Protein AF-A0A6B1EWW5-F1 (afdb_monomer_lite)

Foldseek 3Di:
DEDEADLVCVVLCLDCPRPVCVVVVVCCPPVVYAYEYEPDPSVVVVCVVVVVVVVVVVCVVSVRYDYDYPVNVVVVVVVVVVD

Sequence (83 aa):
MCIIVDTNTFHKFKDPNNEDMEPVWTWLEKRGGKIAYSDTE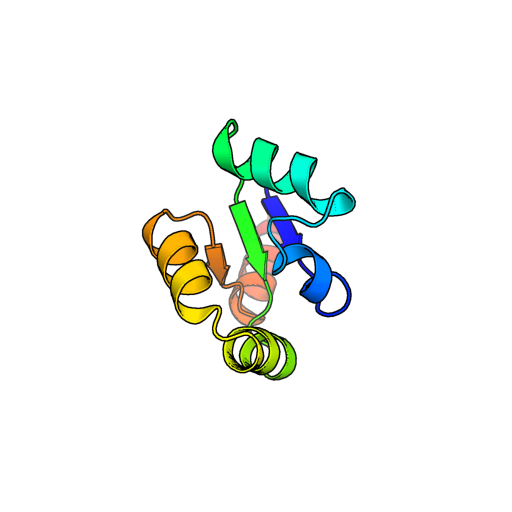KLEEEWNRGGMQNLRNRLRRTGKLKIVSPQDVEEKADELKKK

pLDDT: mean 80.43, std 5.39, range [58.06, 88.44]

Secondary structure (DSSP, 8-state):
-EEEPPTTTHHHHT-TT-TTTHHHHHHHHHS--EEEEE--HHHHHHHHHTTTHHHHHHHHHTT-EEEE-HHHHHHHHHHHHT-

Radius of gyration: 13.84 Å; chains: 1; bounding box: 32×29×37 Å

Structure (mmCIF, N/CA/C/O backbone):
data_AF-A0A6B1EWW5-F1
#
_entry.id   AF-A0A6B1EWW5-F1
#
loop_
_atom_site.group_PDB
_atom_site.id
_atom_site.type_symbol
_atom_site.label_atom_id
_atom_site.label_alt_id
_atom_site.label_comp_id
_atom_site.label_asym_id
_atom_site.label_entity_id
_atom_site.label_seq_id
_atom_site.pdbx_PDB_ins_code
_atom_site.Cartn_x
_atom_site.Cartn_y
_atom_site.Cartn_z
_atom_site.occupancy
_atom_site.B_iso_or_equiv
_atom_site.auth_seq_id
_atom_site.auth_comp_id
_atom_site.auth_asym_id
_atom_site.auth_atom_id
_atom_site.pdbx_PDB_model_num
ATOM 1 N N . MET A 1 1 ? -9.282 8.073 6.663 1.00 68.38 1 MET A N 1
ATOM 2 C CA . MET A 1 1 ? -9.565 7.249 5.468 1.00 68.38 1 MET A CA 1
ATOM 3 C C . MET A 1 1 ? -8.276 6.563 5.035 1.00 68.38 1 MET A C 1
ATOM 5 O O . MET A 1 1 ? -7.212 7.158 5.178 1.00 68.38 1 MET A O 1
ATOM 9 N N . CYS A 1 2 ? -8.369 5.318 4.582 1.00 77.38 2 CYS A N 1
ATOM 10 C CA . CYS A 1 2 ? -7.237 4.454 4.252 1.00 77.38 2 CYS A CA 1
ATOM 11 C C . CYS A 1 2 ? -7.522 3.770 2.913 1.00 77.38 2 CYS A C 1
ATOM 13 O O . CYS A 1 2 ? -8.676 3.423 2.670 1.00 77.38 2 CYS A O 1
ATOM 15 N N . ILE A 1 3 ? -6.503 3.572 2.082 1.00 81.25 3 ILE A N 1
ATOM 16 C CA . ILE A 1 3 ? -6.577 2.649 0.948 1.00 81.25 3 ILE A CA 1
ATOM 17 C C . ILE A 1 3 ? -5.947 1.321 1.349 1.00 81.25 3 ILE A C 1
ATOM 19 O O . ILE A 1 3 ? -4.945 1.299 2.066 1.00 81.25 3 ILE A O 1
ATOM 23 N N . ILE A 1 4 ? -6.540 0.227 0.888 1.00 80.56 4 ILE A N 1
ATOM 24 C CA . ILE A 1 4 ? -5.961 -1.109 1.001 1.00 80.56 4 ILE A CA 1
ATOM 25 C C . ILE A 1 4 ? -5.410 -1.441 -0.376 1.00 80.56 4 ILE A C 1
ATOM 27 O O . ILE A 1 4 ? -6.162 -1.433 -1.348 1.00 80.56 4 ILE A O 1
ATOM 31 N N . VAL A 1 5 ? -4.104 -1.677 -0.458 1.00 78.50 5 VAL A N 1
ATOM 32 C CA . VAL A 1 5 ? -3.467 -2.080 -1.713 1.00 78.50 5 VAL A CA 1
ATOM 33 C C . VAL A 1 5 ? -3.301 -3.590 -1.689 1.00 78.50 5 VAL A C 1
ATOM 35 O O . VAL A 1 5 ? -2.600 -4.133 -0.834 1.00 78.50 5 VAL A O 1
ATOM 38 N N . ASP A 1 6 ? -3.970 -4.265 -2.615 1.00 77.19 6 ASP A N 1
ATOM 39 C CA . ASP A 1 6 ? -3.826 -5.702 -2.812 1.00 77.19 6 ASP A CA 1
ATOM 40 C C . ASP A 1 6 ? -2.664 -6.013 -3.772 1.00 77.19 6 ASP A C 1
ATOM 42 O O . ASP A 1 6 ? -2.177 -5.153 -4.507 1.00 77.19 6 ASP A O 1
ATOM 46 N N . THR A 1 7 ? -2.214 -7.269 -3.788 1.00 74.44 7 THR A N 1
ATOM 47 C CA . THR A 1 7 ? -1.086 -7.700 -4.639 1.00 74.44 7 THR A CA 1
ATOM 48 C C . THR A 1 7 ? -1.315 -7.488 -6.143 1.00 74.44 7 THR A C 1
ATOM 50 O O . THR A 1 7 ? -0.354 -7.268 -6.876 1.00 74.44 7 THR A O 1
ATOM 53 N N . ASN A 1 8 ? -2.559 -7.539 -6.619 1.00 79.25 8 ASN A N 1
ATOM 54 C CA . ASN A 1 8 ? -2.912 -7.366 -8.026 1.00 79.25 8 ASN A CA 1
ATOM 55 C C . ASN A 1 8 ? -2.944 -5.890 -8.423 1.00 79.25 8 ASN A C 1
ATOM 57 O O . ASN A 1 8 ? -2.670 -5.584 -9.574 1.00 79.25 8 ASN A O 1
ATOM 61 N N . THR A 1 9 ? -3.249 -4.972 -7.507 1.00 78.44 9 THR A N 1
ATOM 62 C CA . THR A 1 9 ? -3.256 -3.520 -7.772 1.00 78.44 9 THR A CA 1
ATOM 63 C C . THR A 1 9 ? -1.934 -2.842 -7.418 1.00 78.44 9 THR A C 1
ATOM 65 O O . THR A 1 9 ? -1.639 -1.748 -7.906 1.00 78.44 9 THR A O 1
ATOM 68 N N . PHE A 1 10 ? -1.080 -3.526 -6.655 1.00 80.56 10 PHE A N 1
ATOM 69 C CA . PHE A 1 10 ? 0.218 -3.026 -6.217 1.00 80.56 10 PHE A CA 1
ATOM 70 C C . PHE A 1 10 ? 1.142 -2.606 -7.370 1.00 80.56 10 PHE A C 1
ATOM 72 O O . PHE A 1 10 ? 1.828 -1.588 -7.278 1.00 80.56 10 PHE A O 1
ATOM 79 N N . HIS A 1 11 ? 1.141 -3.349 -8.480 1.00 79.25 11 HIS A N 1
ATOM 80 C CA . HIS A 1 11 ? 1.989 -3.027 -9.630 1.00 79.25 11 HIS A CA 1
ATOM 81 C C . HIS A 1 11 ? 1.592 -1.716 -10.327 1.00 79.25 11 HIS A C 1
ATOM 83 O O . HIS A 1 11 ? 2.459 -1.047 -10.879 1.00 79.25 11 HIS A O 1
ATOM 89 N N . LYS A 1 12 ? 0.308 -1.340 -10.280 1.00 83.00 12 LYS A N 1
ATOM 90 C CA . LYS A 1 12 ? -0.161 -0.034 -10.754 1.00 83.00 12 LYS A CA 1
ATOM 91 C C . LYS A 1 12 ? 0.216 1.051 -9.759 1.00 83.00 12 LYS A C 1
ATOM 93 O O . LYS A 1 12 ? 0.711 2.098 -10.141 1.00 83.00 12 LYS A O 1
ATOM 98 N N . PHE A 1 13 ? 0.026 0.774 -8.468 1.00 82.56 13 PHE A N 1
ATOM 99 C CA . PHE A 1 13 ? 0.343 1.716 -7.398 1.00 82.56 13 PHE A CA 1
ATOM 100 C C . PHE A 1 13 ? 1.826 2.111 -7.377 1.00 82.56 13 PHE A C 1
ATOM 102 O O . PHE A 1 13 ? 2.154 3.277 -7.156 1.00 82.56 13 PHE A O 1
ATOM 109 N N . LYS A 1 14 ? 2.731 1.152 -7.612 1.00 75.50 14 LYS A N 1
ATOM 110 C CA . LYS A 1 14 ? 4.176 1.411 -7.640 1.00 75.50 14 LYS A CA 1
ATOM 111 C C . LYS A 1 14 ? 4.627 2.223 -8.853 1.00 75.50 14 LYS A C 1
ATOM 113 O O . LYS A 1 14 ? 5.772 2.650 -8.850 1.00 75.50 14 LYS A O 1
ATOM 118 N N . ASP A 1 15 ? 3.783 2.431 -9.858 1.00 77.44 15 ASP A N 1
ATOM 119 C CA . ASP A 1 15 ? 4.072 3.323 -10.975 1.00 77.44 15 ASP A CA 1
ATOM 120 C C . ASP A 1 15 ? 3.422 4.696 -10.715 1.00 77.44 15 ASP A C 1
ATOM 122 O O . ASP A 1 15 ? 2.202 4.832 -10.817 1.00 77.44 15 ASP A O 1
ATOM 126 N N . PRO A 1 16 ? 4.204 5.732 -10.357 1.00 69.19 16 PRO A N 1
ATOM 127 C CA . PRO A 1 16 ? 3.662 7.059 -10.072 1.00 69.19 16 PRO A CA 1
ATOM 128 C C . PRO A 1 16 ? 3.039 7.737 -11.297 1.00 69.19 16 PRO A C 1
ATOM 130 O O . PRO A 1 16 ? 2.274 8.679 -11.123 1.00 69.19 16 PRO A O 1
ATOM 133 N N . ASN A 1 17 ? 3.378 7.282 -12.508 1.00 76.19 17 ASN A N 1
ATOM 134 C CA . ASN A 1 17 ? 2.857 7.825 -13.763 1.00 76.19 17 ASN A CA 1
ATOM 135 C C . ASN A 1 17 ? 1.624 7.061 -14.258 1.00 76.19 17 ASN A C 1
ATOM 137 O O . ASN A 1 17 ? 1.125 7.333 -15.348 1.00 76.19 17 ASN A O 1
ATOM 141 N N . ASN A 1 18 ? 1.144 6.082 -13.492 1.00 84.88 18 ASN A N 1
ATOM 142 C CA . ASN A 1 18 ? -0.051 5.347 -13.845 1.00 84.88 18 ASN A CA 1
ATOM 143 C C . ASN A 1 18 ? -1.283 6.253 -13.689 1.00 84.88 18 ASN A C 1
ATOM 145 O O . ASN A 1 18 ? -1.628 6.645 -12.572 1.00 84.88 18 ASN A O 1
ATOM 149 N N . GLU A 1 19 ? -1.952 6.554 -14.803 1.00 85.94 19 GLU A N 1
ATOM 150 C CA . GLU A 1 19 ? -3.129 7.435 -14.845 1.00 85.94 19 GLU A CA 1
ATOM 151 C C . GLU A 1 19 ? -4.253 6.953 -13.908 1.00 85.94 19 GLU A C 1
ATOM 153 O O . GLU A 1 19 ? -4.889 7.768 -13.239 1.00 85.94 19 GLU A O 1
ATOM 158 N N . ASP A 1 20 ? -4.439 5.631 -13.755 1.00 84.44 20 ASP A N 1
ATOM 159 C CA . ASP A 1 20 ? -5.453 5.072 -12.844 1.00 84.44 20 ASP A CA 1
ATOM 160 C C . ASP A 1 20 ? -5.146 5.401 -11.367 1.00 84.44 20 ASP A C 1
ATOM 162 O O . ASP A 1 20 ? -6.047 5.419 -10.523 1.00 84.44 20 ASP A O 1
ATOM 166 N N . MET A 1 21 ? -3.872 5.628 -11.028 1.00 85.81 21 MET A N 1
ATOM 167 C CA . MET A 1 21 ? -3.402 5.835 -9.653 1.00 85.81 21 MET A CA 1
ATOM 168 C C . MET A 1 21 ? -3.117 7.302 -9.327 1.00 85.81 21 MET A C 1
ATOM 170 O O . MET A 1 21 ? -2.977 7.640 -8.149 1.00 85.81 21 MET A O 1
ATOM 174 N N . GLU A 1 22 ? -3.090 8.195 -10.315 1.00 85.19 22 GLU A N 1
ATOM 175 C CA . GLU A 1 22 ? -2.902 9.636 -10.111 1.00 85.19 22 GLU A CA 1
ATOM 176 C C . GLU A 1 22 ? -3.920 10.243 -9.115 1.00 85.19 22 GLU A C 1
ATOM 178 O O . GLU A 1 22 ? -3.505 10.978 -8.203 1.00 85.19 22 GLU A O 1
ATOM 183 N N . PRO A 1 23 ? -5.231 9.905 -9.162 1.00 86.06 23 PRO A N 1
ATOM 184 C CA . PRO A 1 23 ? -6.192 10.411 -8.181 1.00 86.06 23 PRO A CA 1
ATOM 185 C C . PRO A 1 23 ? -5.900 9.904 -6.765 1.00 86.06 23 PRO A C 1
ATOM 187 O O . PRO A 1 23 ? -6.074 10.635 -5.785 1.00 86.06 23 PRO A O 1
ATOM 190 N N . VAL A 1 24 ? -5.424 8.660 -6.651 1.00 84.75 24 VAL A N 1
ATOM 191 C CA . VAL A 1 24 ? -5.065 8.024 -5.378 1.00 84.75 24 VAL A CA 1
ATOM 192 C C . VAL A 1 24 ? -3.850 8.719 -4.770 1.00 84.75 24 VAL A C 1
ATOM 194 O O . VAL A 1 24 ? -3.884 9.101 -3.598 1.00 84.75 24 VAL A O 1
ATOM 197 N N . TRP A 1 25 ? -2.805 8.956 -5.565 1.00 83.88 25 TRP A N 1
ATOM 198 C CA . TRP A 1 25 ? -1.615 9.701 -5.150 1.00 83.88 25 TRP A CA 1
ATOM 199 C C . TRP A 1 25 ? -1.950 11.136 -4.738 1.00 83.88 25 TRP A C 1
ATOM 201 O O . TRP A 1 25 ? -1.589 11.564 -3.638 1.00 83.88 25 TRP A O 1
ATOM 211 N N . THR A 1 26 ? -2.738 11.842 -5.551 1.00 85.81 26 THR A N 1
ATOM 212 C CA . THR A 1 26 ? -3.222 13.196 -5.243 1.00 85.81 26 THR A CA 1
ATOM 213 C C . THR A 1 26 ? -3.977 13.235 -3.916 1.00 85.81 26 THR A C 1
ATOM 215 O O . THR A 1 26 ? -3.791 14.142 -3.098 1.00 85.81 26 THR A O 1
ATOM 218 N N . TRP A 1 27 ? -4.828 12.241 -3.669 1.00 86.00 27 TRP A N 1
ATOM 219 C CA . TRP A 1 27 ? -5.574 12.126 -2.425 1.00 86.00 27 TRP A CA 1
ATOM 220 C C . TRP A 1 27 ? -4.664 11.826 -1.221 1.00 86.00 27 TRP A C 1
ATOM 222 O O . TRP A 1 27 ? -4.783 12.490 -0.185 1.00 86.00 27 TRP A O 1
ATOM 232 N N . LEU A 1 28 ? -3.709 10.896 -1.356 1.00 84.75 28 LEU A N 1
ATOM 233 C CA . LEU A 1 28 ? -2.703 10.594 -0.328 1.00 84.75 28 LEU A CA 1
ATOM 234 C C . LEU A 1 28 ? -1.895 11.837 0.061 1.00 84.75 28 LEU A C 1
ATOM 236 O O . LEU A 1 28 ? -1.520 12.001 1.225 1.00 84.75 28 LEU A O 1
ATOM 240 N N . GLU A 1 29 ? -1.596 12.716 -0.893 1.00 82.75 29 GLU A N 1
ATOM 241 C CA . GLU A 1 29 ? -0.861 13.960 -0.665 1.00 82.75 29 GLU A CA 1
ATOM 242 C C . GLU A 1 29 ? -1.709 15.055 -0.031 1.00 82.75 29 GLU A C 1
ATOM 244 O O . GLU A 1 29 ? -1.340 15.564 1.027 1.00 82.75 29 GLU A O 1
ATOM 249 N N . LYS A 1 30 ? -2.862 15.380 -0.620 1.00 84.88 30 LYS A N 1
ATOM 250 C CA . LYS A 1 30 ? -3.658 16.549 -0.220 1.00 84.88 30 LYS A CA 1
ATOM 251 C C . LYS A 1 30 ? -4.546 16.315 0.999 1.00 84.88 30 LYS A C 1
ATOM 253 O O . LYS A 1 30 ? -4.918 17.270 1.673 1.00 84.88 30 LYS A O 1
ATOM 258 N N . ARG A 1 31 ? -4.946 15.068 1.268 1.00 82.56 31 ARG A N 1
ATOM 259 C CA . ARG A 1 31 ? -5.949 14.737 2.300 1.00 82.56 31 ARG A CA 1
ATOM 260 C C . ARG A 1 31 ? -5.382 13.934 3.471 1.00 82.56 31 ARG A C 1
ATOM 262 O O . ARG A 1 31 ? -6.152 13.467 4.305 1.00 82.56 31 ARG A O 1
ATOM 269 N N . GLY A 1 32 ? -4.061 13.752 3.533 1.00 80.62 32 GLY A N 1
ATOM 270 C CA . GLY A 1 32 ? -3.420 12.956 4.585 1.00 80.62 32 GLY A CA 1
ATOM 271 C C . GLY A 1 32 ? -3.859 11.488 4.567 1.00 80.62 32 GLY A C 1
ATOM 272 O O . GLY A 1 32 ? -3.998 10.865 5.621 1.00 80.62 32 GLY A O 1
ATOM 273 N N . GLY A 1 33 ? -4.136 10.951 3.376 1.00 83.50 33 GLY A N 1
ATOM 274 C CA . GLY A 1 33 ? -4.518 9.557 3.205 1.00 83.50 33 GLY A CA 1
ATOM 275 C C . GLY A 1 33 ? -3.426 8.595 3.680 1.00 83.50 33 GLY A C 1
ATOM 276 O O . GLY A 1 33 ? -2.233 8.904 3.628 1.00 83.50 33 GLY A O 1
ATOM 277 N N . LYS A 1 34 ? -3.847 7.416 4.143 1.00 84.25 34 LYS A N 1
ATOM 278 C CA . LYS A 1 34 ? -2.955 6.327 4.561 1.00 84.25 34 LYS A CA 1
ATOM 279 C C . LYS A 1 34 ? -3.121 5.116 3.653 1.00 84.25 34 LYS A C 1
ATOM 281 O O . LYS A 1 34 ? -4.186 4.913 3.079 1.00 84.25 34 LYS A O 1
ATOM 286 N N . ILE A 1 35 ? -2.068 4.320 3.569 1.00 84.19 35 ILE A N 1
ATOM 287 C CA . ILE A 1 35 ? -1.962 3.082 2.812 1.00 84.19 35 ILE A CA 1
ATOM 288 C C . ILE A 1 35 ? -1.799 1.962 3.830 1.00 84.19 35 ILE A C 1
ATOM 290 O O . ILE A 1 35 ? -0.830 1.959 4.593 1.00 84.19 35 ILE A O 1
ATOM 294 N N . ALA A 1 36 ? -2.738 1.028 3.839 1.00 81.06 36 ALA A N 1
ATOM 295 C CA . ALA A 1 36 ? -2.596 -0.251 4.509 1.00 81.06 36 ALA A CA 1
ATOM 296 C C . ALA A 1 36 ? -2.197 -1.304 3.473 1.00 81.06 36 ALA A C 1
ATOM 298 O O . ALA A 1 36 ? -2.779 -1.376 2.389 1.00 81.06 36 ALA A O 1
ATOM 299 N N . TYR A 1 37 ? -1.210 -2.121 3.818 1.00 79.00 37 TYR A N 1
ATOM 300 C CA . TYR A 1 37 ? -0.831 -3.295 3.042 1.00 79.00 37 TYR A CA 1
ATOM 301 C C . TYR A 1 37 ? -0.537 -4.450 3.996 1.00 79.00 37 TYR A C 1
ATOM 303 O O . TYR A 1 37 ? -0.160 -4.227 5.150 1.00 79.00 37 TYR A O 1
ATOM 311 N N . SER A 1 38 ? -0.738 -5.667 3.500 1.00 74.00 38 SER A N 1
ATOM 312 C CA . SER A 1 38 ? -0.370 -6.885 4.213 1.00 74.00 38 SER A CA 1
ATOM 313 C C . SER A 1 38 ? 1.100 -7.206 3.956 1.00 74.00 38 SER A C 1
ATOM 315 O O . SER A 1 38 ? 1.592 -7.063 2.837 1.00 74.00 38 SER A O 1
ATOM 317 N N . ASP A 1 39 ? 1.796 -7.660 4.985 1.00 72.12 39 ASP A N 1
ATOM 318 C CA . ASP A 1 39 ? 3.200 -8.076 4.971 1.00 72.12 39 ASP A CA 1
ATOM 319 C C . ASP A 1 39 ? 3.419 -9.476 4.368 1.00 72.12 39 ASP A C 1
ATOM 321 O O . ASP A 1 39 ? 4.320 -10.208 4.767 1.00 72.12 39 ASP A O 1
ATOM 325 N N . THR A 1 40 ? 2.618 -9.860 3.370 1.00 78.00 40 THR A N 1
ATOM 326 C CA . THR A 1 40 ? 2.832 -11.118 2.637 1.00 78.00 40 THR A CA 1
ATOM 327 C C . THR A 1 40 ? 4.180 -11.118 1.917 1.00 78.00 40 THR A C 1
ATOM 329 O O . THR A 1 40 ? 4.566 -10.100 1.334 1.00 78.00 40 THR A O 1
ATOM 332 N N . GLU A 1 41 ? 4.827 -12.286 1.836 1.00 79.94 41 GLU A N 1
ATOM 333 C CA . GLU A 1 41 ? 6.076 -12.478 1.079 1.00 79.94 41 GLU A CA 1
ATOM 334 C C . GLU A 1 41 ? 5.974 -11.931 -0.352 1.00 79.94 41 GLU A C 1
ATOM 336 O O . GLU A 1 41 ? 6.854 -11.207 -0.804 1.00 79.94 41 GLU A O 1
ATOM 341 N N . LYS A 1 42 ? 4.842 -12.156 -1.033 1.00 78.88 42 LYS A N 1
ATOM 342 C CA . LYS A 1 42 ? 4.589 -11.649 -2.391 1.00 78.88 42 LYS A CA 1
ATOM 343 C C . LYS A 1 42 ? 4.639 -10.116 -2.484 1.00 78.88 42 LYS A C 1
ATOM 345 O O . LYS A 1 42 ? 5.171 -9.579 -3.451 1.00 78.88 42 LYS A O 1
ATOM 350 N N . LEU A 1 43 ? 4.084 -9.391 -1.508 1.00 77.38 43 LEU A N 1
ATOM 351 C CA . LEU A 1 43 ? 4.144 -7.920 -1.490 1.00 77.38 43 LEU A CA 1
ATOM 352 C C . LEU A 1 43 ? 5.553 -7.418 -1.168 1.00 77.38 43 LEU A C 1
ATOM 354 O O . LEU A 1 43 ? 5.998 -6.430 -1.751 1.00 77.38 43 LEU A O 1
ATOM 358 N N . GLU A 1 44 ? 6.267 -8.099 -0.274 1.00 80.75 44 GLU A N 1
ATOM 359 C CA . GLU A 1 44 ? 7.665 -7.786 0.029 1.00 80.75 44 GLU A CA 1
ATOM 360 C C . GLU A 1 44 ? 8.568 -7.999 -1.192 1.00 80.75 44 GLU A C 1
ATOM 362 O O . GLU A 1 44 ? 9.397 -7.144 -1.514 1.00 80.75 44 GLU A O 1
ATOM 367 N N . GLU A 1 45 ? 8.370 -9.092 -1.927 1.00 82.38 45 GLU A N 1
ATOM 368 C CA . GLU A 1 45 ? 9.043 -9.340 -3.199 1.00 82.38 45 GLU A CA 1
ATOM 369 C C . GLU A 1 45 ? 8.741 -8.250 -4.226 1.00 82.38 45 GLU A C 1
ATOM 371 O O . GLU A 1 45 ? 9.661 -7.766 -4.883 1.00 82.38 45 GLU A O 1
ATOM 376 N N . GLU A 1 46 ? 7.488 -7.809 -4.345 1.00 78.62 46 GLU A N 1
ATOM 377 C CA . GLU A 1 46 ? 7.106 -6.733 -5.263 1.00 78.62 46 GLU A CA 1
ATOM 378 C C . GLU A 1 46 ? 7.753 -5.384 -4.904 1.00 78.62 46 GLU A C 1
ATOM 380 O O . GLU A 1 46 ? 8.206 -4.656 -5.796 1.00 78.62 46 GLU A O 1
ATOM 385 N N . TRP A 1 47 ? 7.862 -5.060 -3.610 1.00 79.69 47 TRP A N 1
ATOM 386 C CA . TRP A 1 47 ? 8.605 -3.887 -3.136 1.00 79.69 47 TRP A CA 1
ATOM 387 C C . TRP A 1 47 ? 10.089 -3.947 -3.518 1.00 79.69 47 TRP A C 1
ATOM 389 O O . TRP A 1 47 ? 10.677 -2.920 -3.875 1.00 79.69 47 TRP A O 1
ATOM 399 N N . ASN A 1 48 ? 10.688 -5.138 -3.446 1.00 78.44 48 ASN A N 1
ATOM 400 C CA . ASN A 1 48 ? 12.112 -5.353 -3.691 1.00 78.44 48 ASN A CA 1
ATOM 401 C C . ASN A 1 48 ? 12.450 -5.467 -5.188 1.00 78.44 48 ASN A C 1
ATOM 403 O O . ASN A 1 48 ? 13.423 -4.862 -5.635 1.00 78.44 48 ASN A O 1
ATOM 407 N N . ARG A 1 49 ? 11.628 -6.161 -5.988 1.00 74.25 49 ARG A N 1
ATOM 408 C CA . ARG A 1 49 ? 11.819 -6.329 -7.442 1.00 74.25 49 ARG A CA 1
ATOM 409 C C . ARG A 1 49 ? 11.770 -5.012 -8.209 1.00 74.25 49 ARG A C 1
ATOM 411 O O . ARG A 1 49 ? 12.439 -4.879 -9.226 1.00 74.25 49 ARG A O 1
ATOM 418 N N . GLY A 1 50 ? 10.987 -4.043 -7.736 1.00 64.44 50 GLY A N 1
ATOM 419 C CA . GLY A 1 50 ? 10.841 -2.742 -8.392 1.00 64.44 50 GLY A CA 1
ATOM 420 C C . GLY A 1 50 ? 11.899 -1.697 -8.025 1.00 64.44 50 GLY A C 1
ATOM 421 O O . GLY A 1 50 ? 11.783 -0.566 -8.481 1.00 64.44 50 GLY A O 1
ATOM 422 N N . GLY A 1 51 ? 12.865 -2.001 -7.145 1.00 64.00 51 GLY A N 1
ATOM 423 C CA . GLY A 1 51 ? 13.811 -0.992 -6.639 1.00 64.00 51 GLY A CA 1
ATOM 424 C C . GLY A 1 51 ? 13.146 0.135 -5.827 1.00 64.00 51 GLY A C 1
ATOM 425 O O . GLY A 1 51 ? 13.763 1.159 -5.534 1.00 64.00 51 GLY A O 1
ATOM 426 N N . MET A 1 52 ? 11.886 -0.048 -5.421 1.00 75.12 52 MET A N 1
ATOM 427 C CA . MET A 1 52 ? 11.047 0.975 -4.787 1.00 75.12 52 MET A CA 1
ATOM 428 C C . MET A 1 52 ? 11.217 1.052 -3.265 1.00 75.12 52 MET A C 1
ATOM 430 O O . MET A 1 52 ? 10.380 1.623 -2.560 1.00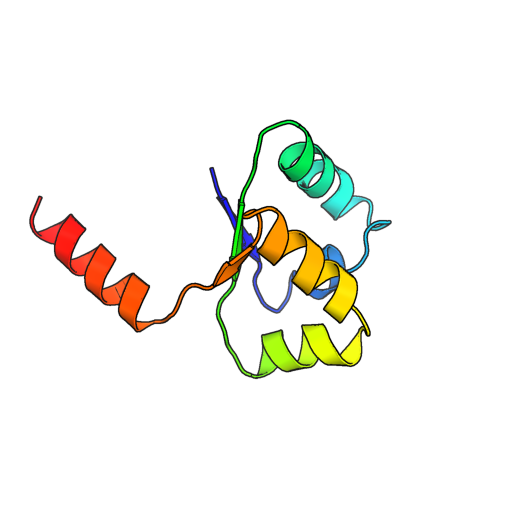 75.12 52 MET A O 1
ATOM 434 N N . GLN A 1 53 ? 12.334 0.550 -2.735 1.00 79.06 53 GLN A N 1
ATOM 435 C CA . GLN A 1 53 ? 12.679 0.685 -1.317 1.00 79.06 53 GLN A CA 1
ATOM 436 C C . GLN A 1 53 ? 12.682 2.149 -0.866 1.00 79.06 53 GLN A C 1
ATOM 438 O O . GLN A 1 53 ? 12.214 2.457 0.229 1.00 79.06 53 GLN A O 1
ATOM 443 N N . ASN A 1 54 ? 13.120 3.074 -1.725 1.00 81.75 54 ASN A N 1
ATOM 444 C CA . ASN A 1 54 ? 13.093 4.507 -1.427 1.00 81.75 54 ASN A CA 1
ATOM 445 C C . ASN A 1 54 ? 11.663 5.043 -1.268 1.00 81.75 54 ASN A C 1
ATOM 447 O O . ASN A 1 54 ? 11.390 5.789 -0.325 1.00 81.75 54 ASN A O 1
ATOM 451 N N . LEU A 1 55 ? 10.734 4.620 -2.134 1.00 82.12 55 LEU A N 1
ATOM 452 C CA . LEU A 1 55 ? 9.320 4.975 -2.025 1.00 82.12 55 LEU A CA 1
ATOM 453 C C . LEU A 1 55 ? 8.714 4.404 -0.738 1.00 82.12 55 LEU A C 1
ATOM 455 O O . LEU A 1 55 ? 8.094 5.141 0.030 1.00 82.12 55 LEU A O 1
ATOM 459 N N . ARG A 1 56 ? 8.959 3.119 -0.459 1.00 84.81 56 ARG A N 1
ATOM 460 C CA . ARG A 1 56 ? 8.511 2.447 0.768 1.00 84.81 56 ARG A CA 1
ATOM 461 C C . ARG A 1 56 ? 9.011 3.169 2.019 1.00 84.81 56 ARG A C 1
ATOM 463 O O . ARG A 1 56 ? 8.222 3.504 2.902 1.00 84.81 56 ARG A O 1
ATOM 470 N N . ASN A 1 57 ? 10.306 3.470 2.073 1.00 85.44 57 ASN A N 1
ATOM 471 C CA . ASN A 1 57 ? 10.937 4.170 3.191 1.00 85.44 57 ASN A CA 1
ATOM 472 C C . ASN A 1 57 ? 10.363 5.578 3.373 1.00 85.44 57 ASN A C 1
ATOM 474 O O . ASN A 1 57 ? 10.068 5.979 4.500 1.00 85.44 57 ASN A O 1
ATOM 478 N N . ARG A 1 58 ? 10.139 6.313 2.277 1.00 85.88 58 ARG A N 1
ATOM 479 C CA . ARG A 1 58 ? 9.495 7.633 2.304 1.00 85.88 58 ARG A CA 1
ATOM 480 C C . ARG A 1 58 ? 8.082 7.558 2.882 1.00 85.88 58 ARG A C 1
ATOM 482 O O . ARG A 1 58 ? 7.733 8.354 3.754 1.00 85.88 58 ARG A O 1
ATOM 489 N N . LEU A 1 59 ? 7.273 6.600 2.437 1.00 86.12 59 LEU A N 1
ATOM 490 C CA . LEU A 1 59 ? 5.898 6.449 2.914 1.00 86.12 59 LEU A CA 1
ATOM 491 C C . LEU A 1 59 ? 5.836 6.008 4.385 1.00 86.12 59 LEU A C 1
ATOM 493 O O . LEU A 1 59 ? 4.977 6.492 5.121 1.00 86.12 59 LEU A O 1
ATOM 497 N N . ARG A 1 60 ? 6.769 5.161 4.848 1.00 85.88 60 ARG A N 1
ATOM 498 C CA . ARG A 1 60 ? 6.901 4.819 6.280 1.00 85.88 60 ARG A CA 1
ATOM 499 C C . ARG A 1 60 ? 7.284 6.037 7.116 1.00 85.88 60 ARG A C 1
ATOM 501 O O . ARG A 1 60 ? 6.614 6.323 8.101 1.00 85.88 60 ARG A O 1
ATOM 508 N N . ARG A 1 61 ? 8.315 6.789 6.705 1.00 86.06 61 ARG A N 1
ATOM 509 C CA . ARG A 1 61 ? 8.781 7.995 7.422 1.00 86.06 61 ARG A CA 1
ATOM 510 C C . ARG A 1 61 ? 7.707 9.073 7.528 1.00 86.06 61 ARG A C 1
ATOM 512 O O . ARG A 1 61 ? 7.616 9.744 8.545 1.00 86.06 61 ARG A O 1
ATOM 519 N N . THR A 1 62 ? 6.883 9.221 6.495 1.00 85.88 62 THR A N 1
ATOM 520 C CA . THR A 1 62 ? 5.773 10.189 6.475 1.00 85.88 62 THR A CA 1
ATOM 521 C C . THR A 1 62 ? 4.509 9.680 7.175 1.00 85.88 62 THR A C 1
ATOM 523 O O . THR A 1 62 ? 3.491 10.367 7.165 1.00 85.88 62 THR A O 1
ATOM 526 N N . GLY A 1 63 ? 4.535 8.476 7.762 1.00 83.38 63 GLY A N 1
ATOM 527 C CA . GLY A 1 63 ? 3.380 7.874 8.434 1.00 83.38 63 GLY A CA 1
ATOM 528 C C . GLY A 1 63 ? 2.214 7.535 7.497 1.00 83.38 63 GLY A C 1
ATOM 529 O O . GLY A 1 63 ? 1.106 7.262 7.967 1.00 83.38 63 GLY A O 1
ATOM 530 N N . LYS A 1 64 ? 2.450 7.562 6.179 1.00 84.44 64 LYS A N 1
ATOM 531 C CA . LYS A 1 64 ? 1.459 7.229 5.151 1.00 84.44 64 LYS A CA 1
ATOM 532 C C . LYS A 1 64 ? 1.364 5.732 4.910 1.00 84.44 64 LYS A C 1
ATOM 534 O O . LYS A 1 64 ? 0.307 5.281 4.500 1.00 84.44 64 LYS A O 1
ATOM 539 N N . LEU A 1 65 ? 2.421 4.966 5.177 1.00 85.12 65 LEU A N 1
ATOM 540 C CA . LEU A 1 65 ? 2.406 3.508 5.067 1.00 85.12 65 LEU A CA 1
ATOM 541 C C . LEU A 1 65 ? 2.232 2.866 6.444 1.00 85.12 65 LEU A C 1
ATOM 543 O O . LEU A 1 65 ? 3.111 2.991 7.299 1.00 85.12 65 LEU A O 1
ATOM 547 N N . LYS A 1 66 ? 1.122 2.154 6.636 1.00 82.44 66 LYS A N 1
ATOM 548 C CA . LYS A 1 66 ? 0.865 1.325 7.812 1.00 82.44 66 LYS A CA 1
ATOM 549 C C . LYS A 1 66 ? 0.974 -0.146 7.416 1.00 82.44 66 LYS A C 1
ATOM 551 O O . LYS A 1 66 ? 0.268 -0.601 6.521 1.00 82.44 66 LYS A O 1
ATOM 556 N N . ILE A 1 67 ? 1.866 -0.861 8.092 1.00 81.56 67 ILE A N 1
ATOM 557 C CA . ILE A 1 67 ? 1.917 -2.324 8.033 1.00 81.56 67 ILE A CA 1
ATOM 558 C C . ILE A 1 67 ? 0.780 -2.831 8.910 1.00 81.56 67 ILE A C 1
ATOM 560 O O . ILE A 1 67 ? 0.580 -2.302 10.006 1.00 81.56 67 ILE A O 1
ATOM 564 N N . VAL A 1 68 ? 0.015 -3.785 8.400 1.00 75.56 68 VAL A N 1
ATOM 565 C CA . VAL A 1 68 ? -1.060 -4.427 9.148 1.00 75.56 68 VAL A CA 1
ATOM 566 C C . VAL A 1 68 ? -0.737 -5.911 9.210 1.00 75.56 68 VAL A C 1
ATOM 568 O O . VAL A 1 68 ? -0.753 -6.575 8.174 1.00 75.56 68 VAL A O 1
ATOM 571 N N . SER A 1 69 ? -0.413 -6.398 10.408 1.00 78.06 69 SER A N 1
ATOM 572 C CA . SER A 1 69 ? -0.202 -7.825 10.651 1.00 78.06 69 SER A CA 1
ATOM 573 C C . SER A 1 69 ? -1.556 -8.544 10.785 1.00 78.06 69 SER A C 1
ATOM 575 O O . SER A 1 69 ? -2.553 -7.906 11.145 1.00 78.06 69 SER A O 1
ATOM 577 N N . PRO A 1 70 ? -1.633 -9.864 10.536 1.00 78.62 70 PRO A N 1
ATOM 578 C CA . PRO A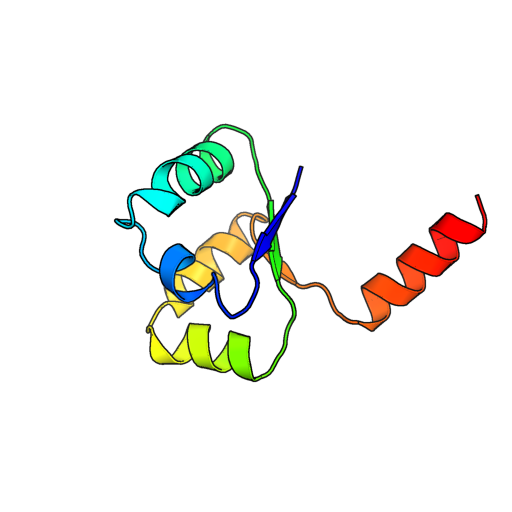 1 70 ? -2.840 -10.644 10.821 1.00 78.62 70 PRO A CA 1
ATOM 579 C C . PRO A 1 70 ? -3.287 -10.534 12.287 1.00 78.62 70 PRO A C 1
ATOM 581 O O . PRO A 1 70 ? -4.474 -10.379 12.558 1.00 78.62 70 PRO A O 1
ATOM 584 N N . GLN A 1 71 ? -2.328 -10.523 13.217 1.00 80.69 71 GLN A N 1
ATOM 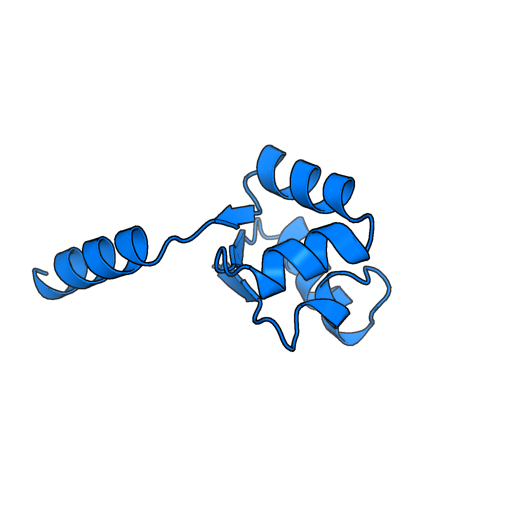585 C CA . GLN A 1 71 ? -2.574 -10.392 14.657 1.00 80.69 71 GLN A CA 1
ATOM 586 C C . GLN A 1 71 ? -3.239 -9.051 14.998 1.00 80.69 71 GLN A C 1
ATOM 588 O O . GLN A 1 71 ? -4.257 -9.033 15.684 1.00 80.69 71 GLN A O 1
ATOM 593 N N . ASP A 1 72 ? -2.746 -7.938 14.438 1.00 80.81 72 ASP A N 1
ATOM 594 C CA . ASP A 1 72 ? -3.331 -6.605 14.643 1.00 80.81 72 ASP A CA 1
ATOM 595 C C . ASP A 1 72 ? -4.789 -6.544 14.154 1.00 80.81 72 ASP A C 1
ATOM 597 O O . ASP A 1 72 ? -5.605 -5.788 14.689 1.00 80.81 72 ASP A O 1
ATOM 601 N N . VAL A 1 73 ? -5.119 -7.296 13.097 1.00 79.38 73 VAL A N 1
ATOM 602 C CA . VAL A 1 73 ? -6.485 -7.378 12.560 1.00 79.38 73 VAL A CA 1
ATOM 603 C C . VAL A 1 73 ? -7.382 -8.171 13.497 1.00 79.38 73 VAL A C 1
ATOM 605 O O . VAL A 1 73 ? -8.482 -7.706 13.794 1.00 79.38 73 VAL A O 1
ATOM 608 N N . GLU A 1 74 ? -6.928 -9.336 13.958 1.00 83.88 74 GLU A N 1
ATOM 609 C CA . GLU A 1 74 ? -7.674 -10.200 14.877 1.00 83.88 74 GLU A CA 1
ATOM 610 C C . GLU A 1 74 ? -7.956 -9.489 16.204 1.00 83.88 74 GLU A C 1
ATOM 612 O O . GLU A 1 74 ? -9.117 -9.378 16.603 1.00 83.88 74 GLU A O 1
ATOM 617 N N . GLU A 1 75 ? -6.934 -8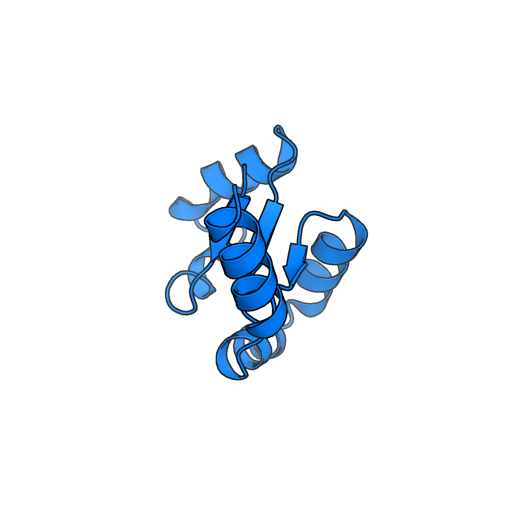.894 16.824 1.00 85.50 75 GLU A N 1
ATOM 618 C CA . GLU A 1 75 ? -7.082 -8.115 18.057 1.00 85.50 75 GLU A CA 1
ATOM 619 C C . GLU A 1 75 ? -8.091 -6.976 17.882 1.00 85.50 75 GLU A C 1
ATOM 621 O O . GLU A 1 75 ? -8.984 -6.777 18.712 1.00 85.50 75 GLU A O 1
ATOM 626 N N . LYS A 1 76 ? -8.009 -6.241 16.763 1.00 81.25 76 LYS A N 1
ATOM 627 C CA . LYS A 1 76 ? -8.935 -5.136 16.499 1.00 81.25 76 LYS A CA 1
ATOM 628 C C . LYS A 1 76 ? -10.355 -5.615 16.220 1.00 81.25 76 LYS A C 1
ATOM 630 O O . LYS A 1 76 ? -11.309 -4.947 16.623 1.00 81.25 76 LYS A O 1
ATOM 635 N N . ALA A 1 77 ? -10.511 -6.740 15.531 1.00 81.56 77 ALA A N 1
ATOM 636 C CA . ALA A 1 77 ? -11.813 -7.336 15.274 1.00 81.56 77 ALA A CA 1
ATOM 637 C C . ALA A 1 77 ? -12.484 -7.773 16.584 1.00 81.56 77 ALA A C 1
ATOM 639 O O . ALA A 1 77 ? -13.673 -7.513 16.780 1.00 81.56 77 ALA A O 1
ATOM 640 N N . ASP A 1 78 ? -11.720 -8.362 17.503 1.00 88.44 78 ASP A N 1
ATOM 641 C CA . ASP A 1 78 ? -12.210 -8.778 18.815 1.00 88.44 78 ASP A CA 1
ATOM 642 C C . ASP A 1 78 ? -12.565 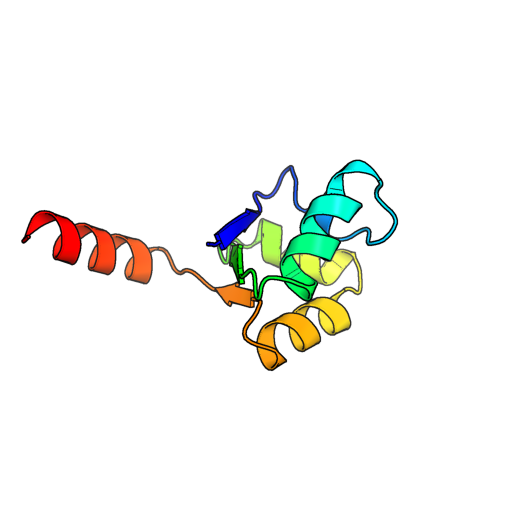-7.592 19.716 1.00 88.44 78 ASP A C 1
ATOM 644 O O . ASP A 1 78 ? -13.597 -7.620 20.389 1.00 88.44 78 ASP A O 1
ATOM 648 N N . GLU A 1 79 ? -11.770 -6.518 19.707 1.00 85.69 79 GLU A N 1
ATOM 649 C CA . GLU A 1 79 ? -12.122 -5.266 20.389 1.00 85.69 79 GLU A CA 1
ATOM 650 C C . GLU A 1 79 ? -13.441 -4.673 19.879 1.00 85.69 79 GLU A C 1
ATOM 652 O O . GLU A 1 79 ? -14.237 -4.158 20.665 1.00 85.69 79 GLU A O 1
ATOM 657 N N . LEU A 1 80 ? -13.671 -4.717 18.564 1.00 83.38 80 LEU A N 1
ATOM 658 C CA . LEU A 1 80 ? -14.872 -4.155 17.945 1.00 83.38 80 LEU A CA 1
ATOM 659 C C . LEU A 1 80 ? -16.120 -4.998 18.213 1.00 83.38 80 LEU A C 1
ATOM 661 O O . LEU A 1 80 ? -17.188 -4.423 18.374 1.00 83.38 80 LEU A O 1
ATOM 665 N N . LYS A 1 81 ? -16.000 -6.328 18.304 1.00 81.62 81 LYS A N 1
ATOM 666 C CA . LYS A 1 81 ? -17.116 -7.220 18.678 1.00 81.62 81 LYS A CA 1
ATOM 667 C C . LYS A 1 81 ? -17.551 -7.076 20.138 1.00 81.62 81 LYS A C 1
ATOM 669 O O . LYS A 1 81 ? -18.657 -7.476 20.481 1.00 81.62 81 LYS A O 1
ATOM 674 N N . LYS A 1 82 ? -16.672 -6.561 21.002 1.00 75.88 82 LYS A N 1
ATOM 675 C CA . LYS A 1 82 ? -16.949 -6.310 22.426 1.00 75.88 82 LYS A CA 1
ATOM 676 C C . LYS A 1 82 ? -17.627 -4.953 22.682 1.00 75.88 82 LYS A C 1
ATOM 678 O O . LYS A 1 82 ? -17.898 -4.643 23.840 1.00 75.88 82 LYS A O 1
ATOM 683 N N . LYS A 1 83 ? -17.856 -4.147 21.640 1.00 58.06 83 LYS A N 1
ATOM 684 C CA . LYS A 1 83 ? -18.588 -2.873 21.685 1.00 58.06 83 LYS A CA 1
ATOM 685 C C . LYS A 1 83 ? -20.001 -3.039 21.150 1.00 58.06 83 LYS A C 1
ATOM 687 O O . LYS A 1 83 ? -20.874 -2.321 21.678 1.00 58.06 83 LYS A O 1
#